Protein AF-A0A537ZMG1-F1 (afdb_monomer)

Radius of gyration: 18.07 Å; Cα contacts (8 Å, |Δi|>4): 50; chains: 1; bounding box: 35×44×45 Å

Foldseek 3Di:
DDDPPPDDPPPPDPDPLVVLVVLLVVLVVLLVVLVVVLVVCVVVVNVVSNVVSVVSSVVSVVSNVVSVVVSVVVVVVVVVD

Structure (mmCIF, N/CA/C/O backbone):
data_AF-A0A537ZMG1-F1
#
_entry.id   AF-A0A537ZMG1-F1
#
loop_
_atom_site.group_PDB
_atom_site.id
_atom_site.type_symbol
_atom_site.label_atom_id
_atom_site.label_alt_id
_atom_site.label_comp_id
_atom_site.label_asym_id
_atom_site.label_entity_id
_atom_site.label_seq_id
_atom_site.pdbx_PDB_ins_code
_atom_site.Cartn_x
_atom_site.Cartn_y
_atom_site.Cartn_z
_atom_site.occupancy
_atom_site.B_iso_or_equiv
_atom_site.auth_seq_id
_atom_site.auth_comp_id
_atom_site.auth_asym_id
_atom_site.auth_atom_id
_atom_site.pdbx_PDB_model_num
ATOM 1 N N . MET A 1 1 ? 13.316 -37.469 8.858 1.00 43.97 1 MET A N 1
ATOM 2 C CA . MET A 1 1 ? 12.350 -36.859 7.920 1.00 43.97 1 MET A CA 1
ATOM 3 C C . MET A 1 1 ? 12.934 -35.538 7.453 1.00 43.97 1 MET A C 1
ATOM 5 O O . MET A 1 1 ? 13.192 -34.694 8.300 1.00 43.97 1 MET A O 1
ATOM 9 N N . ALA A 1 2 ? 13.239 -35.394 6.163 1.00 44.78 2 ALA A N 1
ATOM 10 C CA . ALA A 1 2 ? 13.777 -34.151 5.616 1.00 44.78 2 ALA A CA 1
ATOM 11 C C . ALA A 1 2 ? 12.622 -33.174 5.356 1.00 44.78 2 ALA A C 1
ATOM 13 O O . ALA A 1 2 ? 11.675 -33.519 4.652 1.00 44.78 2 ALA A O 1
ATOM 14 N N . ALA A 1 3 ? 12.691 -31.985 5.953 1.00 50.97 3 ALA A N 1
ATOM 15 C CA . ALA A 1 3 ? 11.777 -30.892 5.664 1.00 50.97 3 ALA A CA 1
ATOM 16 C C . ALA A 1 3 ? 12.016 -30.431 4.221 1.00 50.97 3 ALA A C 1
ATOM 18 O O . ALA A 1 3 ? 13.095 -29.943 3.887 1.00 50.97 3 ALA A O 1
ATOM 19 N N . THR A 1 4 ? 11.028 -30.61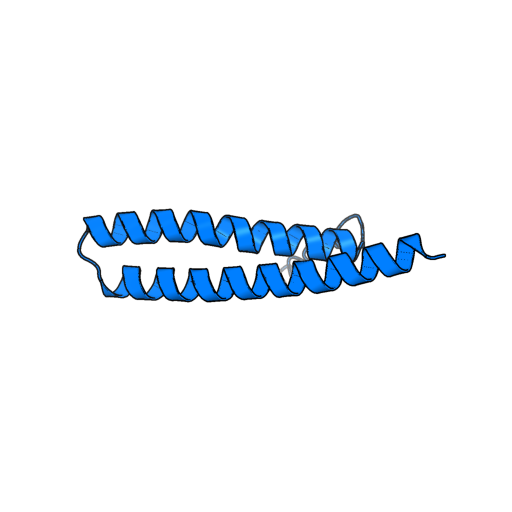9 3.351 1.00 52.38 4 THR A N 1
ATOM 20 C CA . THR A 1 4 ? 11.023 -30.016 2.021 1.00 52.38 4 THR A CA 1
ATOM 21 C C . THR A 1 4 ? 10.919 -28.508 2.200 1.00 52.38 4 THR A C 1
ATOM 23 O O . THR A 1 4 ? 9.854 -27.995 2.539 1.00 52.38 4 THR A O 1
ATOM 26 N N . ALA A 1 5 ? 12.033 -27.803 2.010 1.00 54.97 5 ALA A N 1
ATOM 27 C CA . ALA A 1 5 ? 12.008 -26.371 1.785 1.00 54.97 5 ALA A CA 1
ATOM 28 C C . ALA A 1 5 ? 11.156 -26.136 0.534 1.00 54.97 5 ALA A C 1
ATOM 30 O O . ALA A 1 5 ? 11.543 -26.530 -0.564 1.00 54.97 5 ALA A O 1
ATOM 31 N N . THR A 1 6 ? 9.967 -25.567 0.704 1.00 52.56 6 THR A N 1
ATOM 32 C CA . THR A 1 6 ? 9.168 -25.046 -0.401 1.00 52.56 6 THR A CA 1
ATOM 33 C C . THR A 1 6 ? 9.943 -23.882 -0.998 1.00 52.56 6 THR A C 1
ATOM 35 O O . THR A 1 6 ? 9.815 -22.740 -0.562 1.00 52.56 6 THR A O 1
ATOM 38 N N . SER A 1 7 ? 10.807 -24.179 -1.966 1.00 58.94 7 SER A N 1
ATOM 39 C CA . SER A 1 7 ? 11.330 -23.182 -2.882 1.00 58.94 7 SER A CA 1
ATOM 40 C C . SER A 1 7 ? 10.125 -22.561 -3.573 1.00 58.94 7 SER A C 1
ATOM 42 O O . SER A 1 7 ? 9.392 -23.229 -4.305 1.00 58.94 7 SER A O 1
ATOM 44 N N . THR A 1 8 ? 9.879 -21.283 -3.289 1.00 60.38 8 THR A N 1
ATOM 45 C CA . THR A 1 8 ? 8.977 -20.476 -4.100 1.00 60.38 8 THR A CA 1
ATOM 46 C C . THR A 1 8 ? 9.414 -20.628 -5.557 1.00 60.38 8 THR A C 1
ATOM 48 O O . THR A 1 8 ? 10.616 -20.529 -5.826 1.00 60.38 8 THR A O 1
ATOM 51 N N . PRO A 1 9 ? 8.495 -20.927 -6.492 1.00 59.22 9 PRO A N 1
ATOM 52 C CA . PRO A 1 9 ? 8.862 -21.037 -7.894 1.00 59.22 9 PRO A CA 1
ATOM 53 C C . PRO A 1 9 ? 9.570 -19.746 -8.310 1.00 59.22 9 PRO A C 1
ATOM 55 O O . PRO A 1 9 ? 9.088 -18.653 -8.000 1.00 59.22 9 PRO A O 1
ATOM 58 N N . GLU A 1 10 ? 10.732 -19.861 -8.966 1.00 62.59 10 GLU A N 1
ATOM 59 C CA . GLU A 1 10 ? 11.321 -18.712 -9.652 1.00 62.59 10 GLU A CA 1
ATOM 60 C C . GLU A 1 10 ? 10.229 -18.164 -10.569 1.00 62.59 10 GLU A C 1
ATOM 62 O O . GLU A 1 10 ? 9.719 -18.904 -11.411 1.00 62.59 10 GLU A O 1
ATOM 67 N N . SER A 1 11 ? 9.814 -16.912 -10.342 1.00 62.25 11 SER A N 1
ATOM 68 C CA . SER A 1 11 ? 8.820 -16.234 -11.174 1.00 62.25 11 SER A CA 1
ATOM 69 C C . SER A 1 11 ? 9.099 -16.564 -12.640 1.00 62.25 11 SER A C 1
ATOM 71 O O . SER A 1 11 ? 10.204 -16.311 -13.129 1.00 62.25 11 SER A O 1
ATOM 73 N N . GLY A 1 12 ? 8.119 -17.170 -13.321 1.00 64.12 12 GLY A N 1
ATOM 74 C CA . GLY A 1 12 ? 8.263 -17.701 -14.683 1.00 64.12 12 GLY A CA 1
ATOM 75 C C . GLY A 1 12 ? 8.611 -16.639 -15.731 1.00 64.12 12 GLY A C 1
ATOM 76 O O . GLY A 1 12 ? 8.858 -16.961 -16.889 1.00 64.12 12 GLY A O 1
ATOM 77 N N . THR A 1 13 ? 8.663 -15.365 -15.343 1.00 70.19 13 THR A N 1
ATOM 78 C CA . THR A 1 13 ? 9.220 -14.274 -16.137 1.00 70.19 13 THR A CA 1
ATOM 79 C C . THR A 1 13 ? 9.944 -13.311 -15.197 1.00 70.19 13 THR A C 1
ATOM 81 O O . THR A 1 13 ? 9.318 -12.591 -14.422 1.00 70.19 13 THR A O 1
ATOM 84 N N . LYS A 1 14 ? 11.284 -13.318 -15.234 1.00 82.12 14 LYS A N 1
ATOM 85 C CA . LYS A 1 14 ? 12.115 -12.355 -14.497 1.00 82.12 14 LYS A CA 1
ATOM 86 C C . LYS A 1 14 ? 12.065 -11.011 -15.220 1.00 82.12 14 LYS A C 1
ATOM 88 O O . LYS A 1 14 ? 12.855 -10.776 -16.130 1.00 82.12 14 LYS A O 1
ATOM 93 N N . ASP A 1 15 ? 11.149 -10.141 -14.811 1.00 90.00 15 ASP A N 1
ATOM 94 C CA . ASP A 1 15 ? 11.008 -8.795 -15.360 1.00 90.00 15 ASP A CA 1
ATOM 95 C C . ASP A 1 15 ? 10.869 -7.770 -14.226 1.00 90.00 15 ASP A C 1
ATOM 97 O O . ASP A 1 15 ? 9.944 -7.800 -13.418 1.00 90.00 15 ASP A O 1
ATOM 101 N N . LYS A 1 16 ? 11.816 -6.829 -14.164 1.00 92.31 16 LYS A N 1
ATOM 102 C CA . LYS A 1 16 ? 11.885 -5.856 -13.067 1.00 92.31 16 LYS A CA 1
ATOM 103 C C . LYS A 1 16 ? 10.785 -4.793 -13.145 1.00 92.31 16 LYS A C 1
ATOM 105 O O . LYS A 1 16 ? 10.536 -4.122 -12.145 1.00 92.31 16 LYS A O 1
ATOM 110 N N . ASN A 1 17 ? 10.197 -4.565 -14.318 1.00 93.56 17 ASN A N 1
ATOM 111 C CA . ASN A 1 17 ? 9.073 -3.651 -14.497 1.00 93.56 17 ASN A CA 1
ATOM 112 C C . ASN A 1 17 ? 7.773 -4.350 -14.092 1.00 93.56 17 ASN A C 1
ATOM 114 O O . ASN A 1 17 ? 6.969 -3.751 -13.381 1.00 93.56 17 ASN A O 1
ATOM 118 N N . TYR A 1 18 ? 7.619 -5.631 -14.435 1.00 93.31 18 TYR A N 1
ATOM 119 C CA . TYR A 1 18 ? 6.559 -6.489 -13.908 1.00 93.31 18 TYR A CA 1
ATOM 120 C C . TYR A 1 18 ? 6.572 -6.523 -12.375 1.00 93.31 18 TYR A C 1
ATOM 122 O O . TYR A 1 18 ? 5.525 -6.332 -11.754 1.00 93.31 18 TYR A O 1
ATOM 130 N N . ASP A 1 19 ? 7.744 -6.680 -11.754 1.00 93.69 19 ASP A N 1
ATOM 131 C CA . ASP A 1 19 ? 7.876 -6.664 -10.293 1.00 93.69 19 ASP A CA 1
ATOM 132 C C . ASP A 1 19 ? 7.382 -5.332 -9.696 1.00 93.69 19 ASP A C 1
ATOM 134 O O . ASP A 1 19 ? 6.599 -5.321 -8.745 1.00 93.69 19 ASP A O 1
ATOM 138 N N . LEU A 1 20 ? 7.776 -4.194 -10.284 1.00 96.44 20 LEU A N 1
ATOM 139 C CA . LEU A 1 20 ? 7.338 -2.869 -9.828 1.00 96.44 20 LEU A CA 1
ATOM 140 C C . LEU A 1 20 ? 5.838 -2.642 -10.025 1.00 96.44 20 LEU A C 1
ATOM 142 O O . LEU A 1 20 ? 5.193 -2.069 -9.146 1.00 96.44 20 LEU A O 1
ATOM 146 N N . ILE A 1 21 ? 5.270 -3.092 -11.145 1.00 96.62 21 ILE A N 1
ATOM 147 C CA . ILE A 1 21 ? 3.824 -3.035 -11.403 1.00 96.62 21 ILE A CA 1
ATOM 148 C C . ILE A 1 21 ? 3.080 -3.874 -10.362 1.00 96.62 21 ILE A C 1
ATOM 150 O O . ILE A 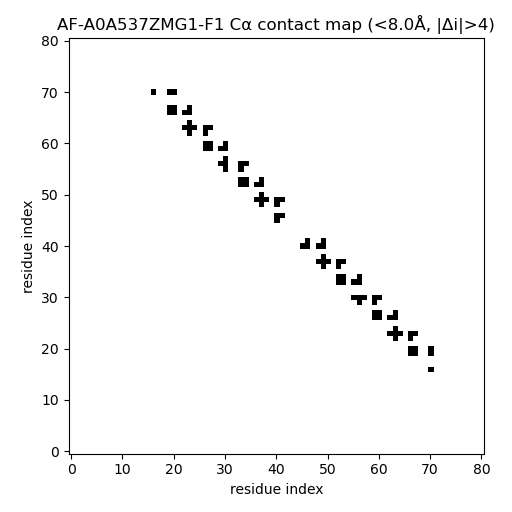1 21 ? 2.115 -3.398 -9.764 1.00 96.62 21 ILE A O 1
ATOM 154 N N . THR A 1 22 ? 3.565 -5.087 -10.099 1.00 96.38 22 THR A N 1
ATOM 155 C CA . THR A 1 22 ? 2.965 -6.020 -9.143 1.00 96.38 22 THR A CA 1
ATOM 156 C C . THR A 1 22 ? 2.967 -5.438 -7.734 1.00 96.38 22 THR A C 1
ATOM 158 O O . THR A 1 22 ? 1.919 -5.369 -7.095 1.00 96.38 22 THR A O 1
ATOM 161 N N . VAL A 1 23 ? 4.112 -4.947 -7.253 1.00 97.44 23 VAL A N 1
ATOM 162 C CA . VAL A 1 23 ? 4.201 -4.332 -5.919 1.00 97.44 23 VAL A CA 1
ATOM 163 C C . VAL A 1 23 ? 3.342 -3.068 -5.836 1.00 97.44 23 VAL A C 1
ATOM 165 O O . VAL A 1 23 ? 2.634 -2.880 -4.849 1.00 97.44 23 VAL A O 1
ATOM 168 N N . THR A 1 24 ? 3.324 -2.236 -6.884 1.00 98.44 24 THR A N 1
ATOM 169 C CA . THR A 1 24 ? 2.448 -1.052 -6.940 1.00 98.44 24 THR A CA 1
ATOM 170 C C . THR A 1 24 ? 0.978 -1.444 -6.790 1.00 98.44 24 THR A C 1
ATOM 172 O O . THR A 1 24 ? 0.263 -0.839 -5.991 1.00 98.44 24 THR A O 1
ATOM 175 N N . HIS A 1 25 ? 0.530 -2.468 -7.523 1.00 98.12 25 HIS A N 1
ATOM 176 C CA . HIS A 1 25 ? -0.833 -2.983 -7.435 1.00 98.12 25 HIS A CA 1
ATOM 177 C C . HIS A 1 25 ? -1.157 -3.473 -6.021 1.00 98.12 25 HIS A C 1
ATOM 179 O O . HIS A 1 25 ? -2.134 -3.010 -5.437 1.00 98.12 25 HIS A O 1
ATOM 185 N N . LEU A 1 26 ? -0.303 -4.323 -5.444 1.00 98.25 26 LEU A N 1
ATOM 186 C CA . LEU A 1 26 ? -0.497 -4.870 -4.099 1.00 98.25 26 LEU A CA 1
ATOM 187 C C . LEU A 1 26 ? -0.564 -3.769 -3.034 1.00 98.25 26 LEU A C 1
ATOM 189 O O . LEU A 1 26 ? -1.423 -3.811 -2.156 1.00 98.25 26 LEU A O 1
ATOM 193 N N . CYS A 1 27 ? 0.294 -2.748 -3.118 1.00 98.56 27 CYS A N 1
ATOM 194 C CA . CYS A 1 27 ? 0.241 -1.606 -2.209 1.00 98.56 27 CYS A CA 1
ATOM 195 C C . CYS A 1 27 ? -1.083 -0.835 -2.329 1.00 98.56 27 CYS A C 1
ATOM 197 O O . CYS A 1 27 ? -1.680 -0.492 -1.309 1.00 98.56 27 CYS A O 1
ATOM 199 N N . LEU A 1 28 ? -1.562 -0.567 -3.547 1.00 98.38 28 LEU A N 1
ATOM 200 C CA . LEU A 1 28 ? -2.812 0.170 -3.767 1.00 98.38 28 LEU A CA 1
ATOM 201 C C . LEU A 1 28 ? -4.053 -0.646 -3.376 1.00 98.38 28 LEU A C 1
ATOM 203 O O . LEU A 1 28 ? -4.977 -0.102 -2.771 1.00 98.38 28 LEU A O 1
ATOM 207 N N . GLU A 1 29 ? -4.059 -1.948 -3.656 1.00 98.50 29 GLU A N 1
ATOM 208 C CA . GLU A 1 29 ? -5.099 -2.874 -3.201 1.00 98.50 29 GLU A CA 1
ATOM 209 C C . GLU A 1 29 ? -5.147 -2.926 -1.669 1.00 98.50 29 GLU A C 1
ATOM 211 O O . GLU A 1 29 ? -6.221 -2.841 -1.071 1.00 98.50 29 GLU A O 1
ATOM 216 N N . HIS A 1 30 ? -3.982 -2.994 -1.018 1.00 98.31 30 HIS A N 1
ATOM 217 C CA . HIS A 1 30 ? -3.885 -3.010 0.436 1.00 98.31 30 HIS A CA 1
ATOM 218 C C . HIS A 1 30 ? -4.453 -1.732 1.065 1.00 98.31 30 HIS A C 1
ATOM 220 O O . HIS A 1 30 ? -5.139 -1.822 2.079 1.00 98.31 30 HIS A O 1
ATOM 226 N N . VAL A 1 31 ? -4.258 -0.557 0.450 1.00 98.19 31 VAL A N 1
ATOM 227 C CA . VAL A 1 31 ? -4.873 0.700 0.921 1.00 98.19 31 VAL A CA 1
ATOM 228 C C . VAL A 1 31 ? -6.396 0.591 0.969 1.00 98.19 31 VAL A C 1
ATOM 230 O O . VAL A 1 31 ? -6.992 0.952 1.981 1.00 98.19 31 VAL A O 1
ATOM 233 N N . TRP A 1 32 ? -7.023 0.099 -0.102 1.00 96.56 32 TRP A N 1
ATOM 234 C CA . TRP A 1 32 ? -8.478 -0.060 -0.151 1.00 96.56 32 TRP A CA 1
ATOM 235 C C . TRP A 1 32 ? -8.970 -1.134 0.829 1.00 96.56 32 TRP A C 1
ATOM 237 O O . TRP A 1 32 ? -9.925 -0.901 1.566 1.00 96.56 32 TRP A O 1
ATOM 247 N N . ARG A 1 33 ? -8.281 -2.275 0.909 1.00 98.50 33 ARG A N 1
ATOM 248 C CA . ARG A 1 33 ? -8.631 -3.361 1.834 1.00 98.50 33 ARG A CA 1
ATOM 249 C C . ARG A 1 33 ? -8.551 -2.918 3.299 1.00 98.50 33 ARG A C 1
ATOM 251 O O . ARG A 1 33 ? -9.461 -3.185 4.074 1.00 98.50 33 ARG A O 1
ATOM 258 N N . LEU A 1 34 ? -7.500 -2.188 3.670 1.00 98.62 34 LEU A N 1
ATOM 259 C CA . LEU A 1 34 ? -7.360 -1.625 5.014 1.00 98.62 34 LEU A CA 1
ATOM 260 C C . LEU A 1 34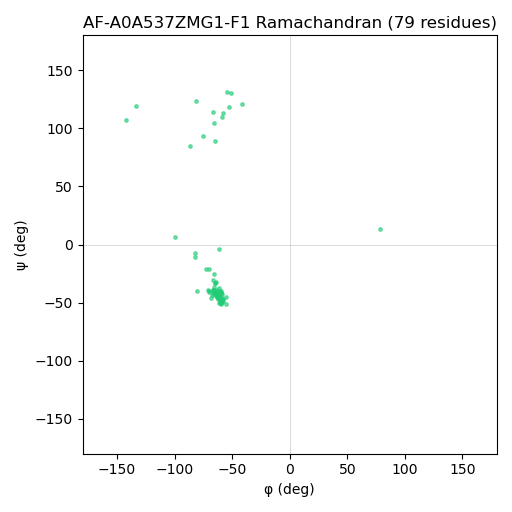 ? -8.424 -0.565 5.322 1.00 98.62 34 LEU A C 1
ATOM 262 O O . LEU A 1 34 ? -8.705 -0.318 6.488 1.00 98.62 34 LEU A O 1
ATOM 266 N N . ASP A 1 35 ? -8.991 0.107 4.315 1.00 98.12 35 ASP A N 1
ATOM 267 C CA . ASP A 1 35 ? -10.096 1.055 4.524 1.00 98.12 35 ASP A CA 1
ATOM 268 C C . ASP A 1 35 ? -11.379 0.344 4.913 1.00 98.12 35 ASP A C 1
ATOM 270 O O . ASP A 1 35 ? -12.062 0.788 5.830 1.00 98.12 35 ASP A O 1
ATOM 274 N N . GLN A 1 36 ? -11.660 -0.791 4.276 1.00 98.50 36 GLN A N 1
ATOM 275 C CA . GLN A 1 36 ? -12.759 -1.650 4.687 1.00 98.50 36 GLN A CA 1
ATOM 276 C C . GLN A 1 36 ? -12.562 -2.135 6.128 1.00 98.50 36 GLN A C 1
ATOM 278 O O . GLN A 1 36 ? -13.445 -1.940 6.954 1.00 98.50 36 GLN A O 1
ATOM 283 N N . TYR A 1 37 ? -11.378 -2.656 6.464 1.00 98.50 37 TYR A N 1
ATOM 284 C CA . TYR A 1 37 ? -11.119 -3.156 7.818 1.00 98.50 37 TYR A CA 1
ATOM 285 C C . TYR A 1 37 ? -11.161 -2.056 8.886 1.00 98.50 37 TYR A C 1
ATOM 287 O O . TYR A 1 37 ? -11.594 -2.305 10.007 1.00 98.50 37 TYR A O 1
ATOM 295 N N . ALA A 1 38 ? -10.746 -0.830 8.551 1.00 98.50 38 ALA A N 1
ATOM 296 C CA . ALA A 1 38 ? -10.893 0.312 9.450 1.00 98.50 38 ALA A CA 1
ATOM 297 C C . ALA A 1 38 ? -12.369 0.648 9.702 1.00 98.50 38 ALA A C 1
ATOM 299 O O . ALA A 1 38 ? -12.730 0.921 10.839 1.00 98.50 38 ALA A O 1
ATOM 300 N N . ARG A 1 39 ? -13.230 0.592 8.679 1.00 98.56 39 ARG A N 1
ATOM 301 C CA . ARG A 1 39 ? -14.676 0.831 8.843 1.00 98.56 39 ARG A CA 1
ATOM 302 C C . ARG A 1 39 ? -15.350 -0.253 9.680 1.00 98.56 39 ARG A C 1
ATOM 304 O O . ARG A 1 39 ? -16.202 0.074 10.500 1.00 98.56 39 ARG A O 1
ATOM 311 N N . ASP A 1 40 ? -14.960 -1.511 9.492 1.00 98.69 40 ASP A N 1
ATOM 312 C CA . ASP A 1 40 ? -15.468 -2.623 10.301 1.00 98.69 40 ASP A CA 1
ATOM 313 C C . ASP A 1 40 ? -15.090 -2.410 11.783 1.00 98.69 40 ASP A C 1
ATOM 315 O O . ASP A 1 40 ? -15.950 -2.451 12.659 1.00 98.69 40 ASP A O 1
ATOM 319 N N . ALA A 1 41 ? -13.835 -2.031 12.053 1.00 98.69 41 ALA A N 1
ATOM 320 C CA . ALA A 1 41 ? -13.358 -1.695 13.397 1.00 98.69 41 ALA A CA 1
ATOM 321 C C . ALA A 1 41 ? -14.049 -0.468 14.019 1.00 98.69 41 ALA A C 1
ATOM 323 O O . ALA A 1 41 ? -14.352 -0.466 15.212 1.00 98.69 41 ALA A O 1
ATOM 324 N N . GLU A 1 42 ? -14.314 0.573 13.219 1.00 98.44 42 GLU A N 1
ATOM 325 C CA . GLU A 1 42 ? -15.098 1.741 13.641 1.00 98.44 42 GLU A CA 1
ATOM 326 C C . GLU A 1 42 ? -16.511 1.311 14.080 1.00 98.44 42 GLU A C 1
ATOM 328 O O . GLU A 1 42 ? -17.012 1.808 15.091 1.00 98.44 42 GLU A O 1
ATOM 333 N N . GLY A 1 43 ? -17.131 0.368 13.359 1.00 98.38 43 GLY A N 1
ATOM 334 C CA . GLY A 1 43 ? -18.440 -0.205 13.690 1.00 98.38 43 GLY A CA 1
ATOM 335 C C . GLY A 1 43 ? -18.451 -1.020 14.986 1.00 98.38 43 GLY A C 1
ATOM 336 O O . GLY A 1 43 ? -19.408 -0.924 15.755 1.00 98.38 43 GLY A O 1
ATOM 337 N N . ASP A 1 44 ? -17.370 -1.751 15.258 1.00 98.50 44 ASP A N 1
ATOM 338 C CA . ASP A 1 44 ? -17.192 -2.551 16.478 1.00 98.50 44 ASP A CA 1
ATOM 339 C C . ASP A 1 44 ? -16.694 -1.723 17.684 1.00 98.50 44 ASP A C 1
ATOM 341 O O . ASP A 1 44 ? -16.648 -2.215 18.813 1.00 98.50 44 ASP A O 1
ATOM 345 N N . GLY A 1 45 ? -16.338 -0.451 17.472 1.00 98.44 45 GLY A N 1
ATOM 346 C CA . GLY A 1 45 ? -15.829 0.452 18.509 1.00 98.44 45 GLY A CA 1
ATOM 347 C C . GLY A 1 45 ? -14.355 0.240 18.882 1.00 98.44 45 GLY A C 1
ATOM 348 O O . GLY A 1 45 ? -13.896 0.800 19.881 1.00 98.44 45 GLY A O 1
ATOM 349 N N . ASP A 1 46 ? -13.597 -0.524 18.091 1.00 98.75 46 ASP A N 1
ATOM 350 C CA . ASP A 1 46 ? -12.179 -0.820 18.326 1.00 98.75 46 ASP A CA 1
ATOM 351 C C . ASP A 1 46 ? -11.266 0.264 17.730 1.00 98.75 46 ASP A C 1
ATOM 353 O O . ASP A 1 46 ? -10.743 0.161 16.618 1.00 98.75 46 ASP A O 1
ATOM 357 N N . GLN A 1 47 ? -11.046 1.333 18.496 1.00 98.50 47 GLN A N 1
ATOM 358 C CA . GLN A 1 47 ? -10.245 2.472 18.037 1.00 98.50 47 GLN A CA 1
ATOM 359 C C . GLN A 1 47 ? -8.744 2.186 17.897 1.00 98.50 47 GLN A C 1
ATOM 361 O O . GLN A 1 47 ? -8.041 2.903 17.169 1.00 98.50 47 GLN A O 1
ATOM 366 N N . GLU A 1 48 ? -8.235 1.152 18.567 1.00 98.69 48 GLU A N 1
ATOM 367 C CA . GLU A 1 48 ? -6.843 0.735 18.411 1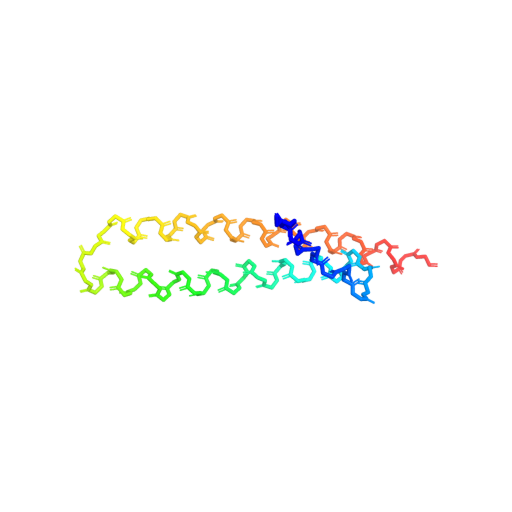.00 98.69 48 GLU A CA 1
ATOM 368 C C . GLU A 1 48 ? -6.632 0.155 17.008 1.00 98.69 48 GLU A C 1
ATOM 370 O O . GLU A 1 48 ? -5.709 0.569 16.294 1.00 98.69 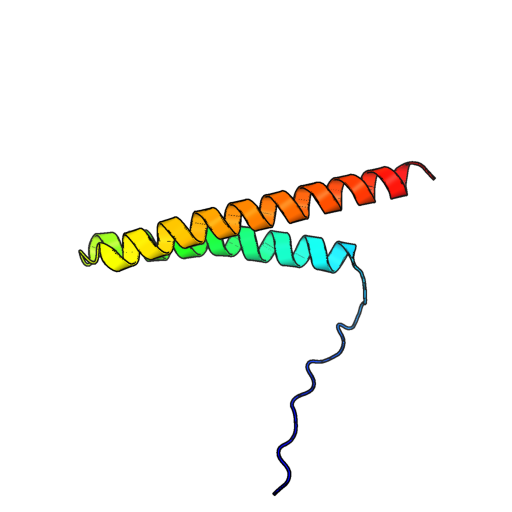48 GLU A O 1
ATOM 375 N N . LEU A 1 49 ? -7.546 -0.714 16.567 1.00 98.56 49 LEU A N 1
ATOM 376 C CA . LEU A 1 49 ? -7.499 -1.327 15.244 1.00 98.56 49 LEU A CA 1
ATOM 377 C C . LEU A 1 49 ? -7.696 -0.295 14.121 1.00 98.56 49 LEU A C 1
ATOM 379 O O . LEU A 1 49 ? -6.963 -0.314 13.127 1.00 98.56 49 LEU A O 1
ATOM 383 N N . VAL A 1 50 ? -8.607 0.670 14.306 1.00 98.75 50 VAL A N 1
ATOM 384 C CA . VAL A 1 50 ? -8.791 1.800 13.374 1.00 98.75 50 VAL A CA 1
ATOM 385 C C . VAL A 1 50 ? -7.477 2.550 13.175 1.00 98.75 50 VAL A C 1
ATOM 387 O O . VAL A 1 50 ? -7.022 2.752 12.045 1.00 98.75 50 VAL A O 1
ATOM 390 N N . THR A 1 51 ? -6.829 2.934 14.276 1.00 98.69 51 THR A N 1
ATOM 391 C CA . THR A 1 51 ? -5.574 3.695 14.241 1.00 98.69 51 THR A CA 1
ATOM 392 C C . THR A 1 51 ? -4.462 2.901 13.554 1.00 98.69 51 THR A C 1
ATOM 394 O O . THR A 1 51 ? -3.728 3.443 12.718 1.00 98.69 51 THR A O 1
ATOM 397 N N . LEU A 1 52 ? -4.358 1.603 13.857 1.00 98.69 52 LEU A N 1
ATOM 398 C CA . LEU A 1 52 ? -3.387 0.707 13.239 1.00 98.69 52 LEU A CA 1
ATOM 399 C C . LEU A 1 52 ? -3.576 0.630 11.717 1.00 98.69 52 LEU A C 1
ATOM 401 O O . LEU A 1 52 ? -2.619 0.842 10.965 1.00 98.69 52 LEU A O 1
ATOM 405 N N . PHE A 1 53 ? -4.799 0.383 11.244 1.00 98.62 53 PHE A N 1
ATOM 406 C CA . PHE A 1 53 ? -5.070 0.252 9.813 1.00 98.62 53 PHE A CA 1
ATOM 407 C C . PHE A 1 53 ? -4.860 1.559 9.053 1.00 98.62 53 PHE A C 1
ATOM 409 O O . PHE A 1 53 ? -4.259 1.542 7.976 1.00 98.62 53 PHE A O 1
ATOM 416 N N . ARG A 1 54 ? -5.244 2.708 9.621 1.00 98.12 54 ARG A N 1
ATOM 417 C CA . ARG A 1 54 ? -4.973 4.025 9.017 1.00 98.12 54 ARG A CA 1
ATOM 418 C C . ARG A 1 54 ? -3.471 4.283 8.859 1.00 98.12 54 ARG A C 1
ATOM 420 O O . ARG A 1 54 ? -3.037 4.750 7.806 1.00 98.12 54 ARG A O 1
ATOM 427 N N . LYS A 1 55 ? -2.653 3.899 9.844 1.00 98.50 55 LYS A N 1
ATOM 428 C CA . LYS A 1 55 ? -1.186 3.980 9.744 1.00 98.50 55 LYS A CA 1
ATOM 429 C C . LYS A 1 55 ? -0.631 3.059 8.649 1.00 98.50 55 LYS A C 1
ATOM 431 O O . LYS A 1 55 ? 0.207 3.476 7.849 1.00 98.50 55 LYS A O 1
ATOM 436 N N . MET A 1 56 ? -1.118 1.819 8.567 1.00 98.56 56 MET A N 1
ATOM 437 C CA . MET A 1 56 ? -0.710 0.867 7.524 1.00 98.56 56 MET A CA 1
ATOM 438 C C . MET A 1 56 ? -1.119 1.325 6.112 1.00 98.56 56 MET A C 1
ATOM 440 O O . MET A 1 56 ? -0.371 1.098 5.154 1.00 98.56 56 MET A O 1
ATOM 444 N N . GLN A 1 57 ? -2.257 2.017 5.969 1.00 98.38 57 GLN A N 1
ATOM 445 C CA . GLN A 1 57 ? -2.653 2.639 4.70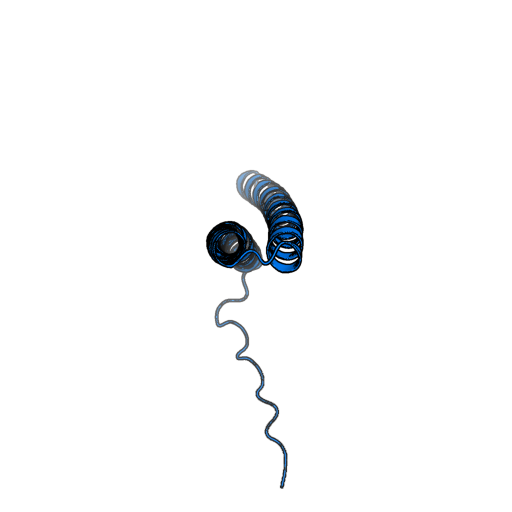2 1.00 98.38 57 GLN A CA 1
ATOM 446 C C . GLN A 1 57 ? -1.629 3.681 4.260 1.00 98.38 57 GLN A C 1
ATOM 448 O O . GLN A 1 57 ? -1.241 3.694 3.094 1.00 98.38 57 GLN A O 1
ATOM 453 N N . GLU A 1 58 ? -1.175 4.547 5.168 1.00 98.38 58 GLU A N 1
ATOM 454 C CA . GLU A 1 58 ? -0.200 5.585 4.831 1.00 98.38 58 GLU A CA 1
ATOM 455 C C . GLU A 1 58 ? 1.119 4.975 4.339 1.00 98.38 58 GLU A C 1
ATOM 457 O O . GLU 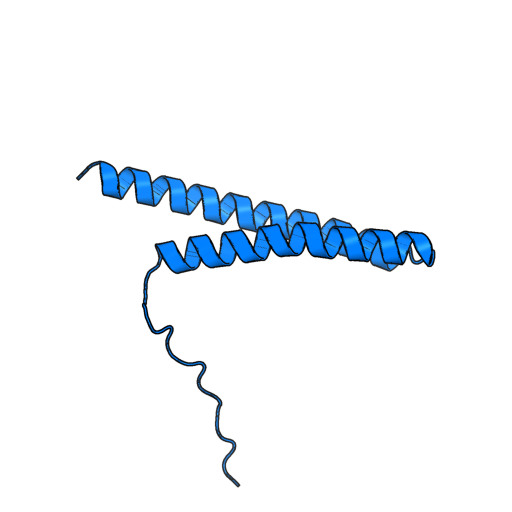A 1 58 ? 1.672 5.412 3.329 1.00 98.38 58 GLU A O 1
ATOM 462 N N . HIS A 1 59 ? 1.589 3.916 5.001 1.00 98.38 59 HIS A N 1
ATOM 463 C CA . HIS A 1 59 ? 2.783 3.185 4.578 1.00 98.38 59 HIS A CA 1
ATOM 464 C C . HIS A 1 59 ? 2.602 2.566 3.184 1.00 98.38 59 HIS A C 1
ATOM 466 O O . HIS A 1 59 ? 3.483 2.683 2.334 1.00 98.38 59 HIS A O 1
ATOM 472 N N . SER A 1 60 ? 1.437 1.968 2.923 1.00 98.38 60 SER A N 1
ATOM 473 C CA . SER A 1 60 ? 1.125 1.360 1.624 1.00 98.38 60 SER A CA 1
ATOM 474 C C . SER A 1 60 ? 1.042 2.410 0.508 1.00 98.38 60 SER A C 1
ATOM 476 O O . SER A 1 60 ? 1.575 2.191 -0.579 1.00 98.38 60 SER A O 1
ATOM 478 N N . ARG A 1 61 ? 0.471 3.595 0.779 1.00 98.62 61 ARG A N 1
ATOM 479 C CA . ARG A 1 61 ? 0.480 4.730 -0.165 1.00 98.62 61 ARG A CA 1
ATOM 480 C C . ARG A 1 61 ? 1.906 5.169 -0.492 1.00 98.62 61 ARG A C 1
ATOM 482 O O . ARG A 1 61 ? 2.232 5.317 -1.664 1.00 98.62 61 ARG A O 1
ATOM 489 N N . LYS A 1 62 ? 2.762 5.338 0.522 1.00 98.56 62 LYS A N 1
ATOM 490 C CA . LYS A 1 62 ? 4.170 5.727 0.325 1.00 98.56 62 LYS A CA 1
ATOM 491 C C . LYS A 1 62 ? 4.918 4.712 -0.544 1.00 98.56 62 LYS A C 1
ATOM 493 O O . LYS A 1 62 ? 5.526 5.112 -1.534 1.00 98.56 62 LYS A O 1
ATOM 498 N N . GLY A 1 63 ? 4.788 3.417 -0.247 1.00 98.06 63 GLY A N 1
ATOM 499 C CA . GLY A 1 63 ? 5.402 2.351 -1.046 1.00 98.06 63 GLY A CA 1
ATOM 500 C C . GLY A 1 63 ? 4.928 2.340 -2.505 1.00 98.06 63 GLY A C 1
ATOM 501 O O . GLY A 1 63 ? 5.745 2.223 -3.420 1.00 98.06 63 GLY A O 1
ATOM 502 N N . ALA A 1 64 ? 3.628 2.549 -2.744 1.00 98.50 64 ALA A N 1
ATOM 503 C CA . ALA A 1 64 ? 3.091 2.672 -4.100 1.00 98.50 64 ALA A CA 1
ATOM 504 C C . ALA A 1 64 ? 3.677 3.880 -4.852 1.00 98.50 64 ALA A C 1
ATOM 506 O O . ALA A 1 64 ? 4.028 3.761 -6.025 1.00 98.50 64 ALA A O 1
ATOM 507 N N . GLU A 1 65 ? 3.808 5.042 -4.202 1.00 98.62 65 GLU A N 1
ATOM 508 C CA . GLU A 1 65 ? 4.405 6.229 -4.830 1.00 98.62 65 GLU A CA 1
ATOM 509 C C . GLU A 1 65 ? 5.882 6.028 -5.188 1.00 98.62 65 GLU A C 1
ATOM 511 O O . GLU A 1 65 ? 6.317 6.447 -6.262 1.00 98.62 65 GLU A O 1
ATOM 516 N N . GLU A 1 66 ? 6.657 5.375 -4.324 1.00 98.50 66 GLU A N 1
ATOM 517 C CA . GLU A 1 66 ? 8.062 5.053 -4.597 1.00 98.50 66 GLU A CA 1
ATOM 518 C C . GLU A 1 66 ? 8.204 4.111 -5.799 1.00 98.50 66 GLU A C 1
ATOM 520 O O . GLU A 1 66 ? 8.998 4.383 -6.707 1.00 98.50 66 GLU A O 1
ATOM 525 N N . CYS A 1 67 ? 7.376 3.061 -5.867 1.00 98.38 67 CYS A N 1
ATOM 526 C CA . CYS A 1 67 ? 7.368 2.131 -6.996 1.00 98.38 67 CYS A CA 1
ATOM 527 C C . CYS A 1 67 ? 6.977 2.828 -8.305 1.00 98.38 67 CYS A C 1
ATOM 529 O O . CYS A 1 67 ? 7.662 2.662 -9.317 1.00 98.38 67 CYS A O 1
ATOM 531 N N . LYS A 1 68 ? 5.935 3.674 -8.285 1.00 98.19 68 LYS A N 1
ATOM 532 C CA . LYS A 1 68 ? 5.509 4.457 -9.456 1.00 98.19 68 LYS A CA 1
ATOM 533 C C . LYS A 1 68 ? 6.600 5.397 -9.957 1.00 98.19 68 LYS A C 1
ATOM 535 O O . LYS A 1 68 ? 6.825 5.464 -11.162 1.00 98.19 68 LYS A O 1
ATOM 540 N N . LYS A 1 69 ? 7.294 6.107 -9.060 1.00 98.38 69 LYS A N 1
ATOM 541 C CA . LYS A 1 69 ? 8.396 7.011 -9.436 1.00 98.38 69 LYS A CA 1
ATOM 542 C C . LYS A 1 69 ? 9.531 6.257 -10.124 1.00 98.38 69 LYS A C 1
ATOM 544 O O . LYS A 1 69 ? 10.026 6.713 -11.154 1.00 98.38 69 LYS A O 1
ATOM 549 N N . LEU A 1 70 ? 9.928 5.105 -9.582 1.00 98.19 70 LEU A N 1
ATOM 550 C CA . LEU A 1 70 ? 10.981 4.288 -10.182 1.00 98.19 70 LEU A CA 1
ATOM 551 C C . LEU A 1 70 ? 10.552 3.705 -11.535 1.00 98.19 70 LEU A C 1
ATOM 553 O O . LEU A 1 70 ? 11.334 3.735 -12.484 1.00 98.19 70 LEU A O 1
ATOM 557 N N . LEU A 1 71 ? 9.311 3.224 -11.640 1.00 97.44 71 LEU A N 1
ATOM 558 C CA . LEU A 1 71 ? 8.761 2.703 -12.891 1.00 97.44 71 LEU A CA 1
ATOM 559 C C . LEU A 1 71 ? 8.703 3.791 -13.971 1.00 97.44 71 LEU A C 1
ATOM 561 O O . LEU A 1 71 ? 9.173 3.569 -15.082 1.00 97.44 71 LEU A O 1
ATOM 565 N N . ALA A 1 72 ? 8.202 4.984 -13.639 1.00 97.06 72 ALA A N 1
ATOM 566 C CA . ALA A 1 72 ? 8.135 6.108 -14.571 1.00 97.06 72 ALA A CA 1
ATOM 567 C C . ALA A 1 72 ? 9.523 6.501 -15.100 1.00 97.06 72 ALA A C 1
ATOM 569 O O . ALA A 1 72 ? 9.688 6.724 -16.300 1.00 97.06 72 ALA A O 1
ATOM 570 N N . ARG A 1 73 ? 10.534 6.531 -14.219 1.00 96.88 73 ARG A N 1
ATOM 571 C CA . ARG A 1 73 ? 11.923 6.789 -14.612 1.00 96.88 73 ARG A CA 1
ATOM 572 C C . ARG A 1 73 ? 12.424 5.752 -15.620 1.00 96.88 73 ARG A C 1
ATOM 574 O O . ARG A 1 73 ? 12.935 6.142 -16.661 1.00 96.88 73 ARG A O 1
ATOM 581 N N . ARG A 1 74 ? 12.235 4.459 -15.340 1.00 95.44 74 ARG A N 1
ATOM 582 C CA . ARG A 1 74 ? 12.684 3.377 -16.233 1.00 95.44 74 ARG A CA 1
ATOM 583 C C . ARG A 1 74 ? 12.004 3.411 -17.593 1.00 95.44 74 ARG A C 1
ATOM 585 O O . ARG A 1 74 ? 12.682 3.329 -18.603 1.00 95.44 74 ARG A O 1
ATOM 592 N N . LEU A 1 75 ? 10.685 3.597 -17.627 1.00 93.69 75 LEU A N 1
ATOM 593 C CA . LEU A 1 75 ? 9.946 3.663 -18.891 1.00 93.69 75 LEU A CA 1
ATOM 594 C C . LEU A 1 75 ? 10.358 4.874 -19.741 1.00 93.69 75 LEU A C 1
ATOM 596 O O . LEU A 1 75 ? 10.353 4.797 -20.967 1.00 93.69 75 LEU A O 1
ATOM 600 N N . SER A 1 76 ? 10.733 5.982 -19.095 1.00 93.75 76 SER A N 1
AT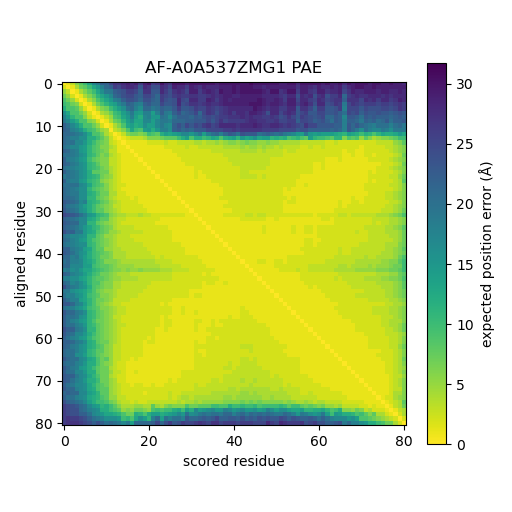OM 601 C CA . SER A 1 76 ? 11.262 7.164 -19.787 1.00 93.75 76 SER A CA 1
ATOM 602 C C . SER A 1 76 ? 12.655 6.907 -20.370 1.00 93.75 76 SER A C 1
ATOM 604 O O . SER A 1 76 ? 12.931 7.341 -21.483 1.00 93.75 76 SER A O 1
ATOM 606 N N . GLU A 1 77 ? 13.517 6.195 -19.635 1.00 91.06 77 GLU A N 1
ATOM 607 C CA . GLU A 1 77 ? 14.852 5.781 -20.092 1.00 91.06 77 GLU A CA 1
ATOM 608 C C . GLU A 1 77 ? 14.759 4.771 -21.258 1.00 91.06 77 GLU A C 1
ATOM 610 O O . GLU A 1 77 ? 15.454 4.945 -22.255 1.00 91.06 77 GLU A O 1
ATOM 615 N N . ASP A 1 78 ? 13.844 3.795 -21.194 1.00 81.88 78 ASP A N 1
ATOM 616 C CA . ASP A 1 78 ? 13.620 2.798 -22.259 1.00 81.88 78 ASP A CA 1
ATOM 617 C C . ASP A 1 78 ? 13.051 3.416 -23.552 1.00 81.88 78 ASP A C 1
ATOM 619 O O . ASP A 1 78 ? 13.319 2.922 -24.643 1.00 81.88 78 ASP A O 1
ATOM 623 N N . SER A 1 79 ? 12.268 4.497 -23.449 1.00 72.94 79 SER A N 1
ATOM 624 C CA . SER A 1 79 ? 11.660 5.181 -24.608 1.00 72.94 79 SER A CA 1
ATOM 625 C C . SER A 1 79 ? 12.607 6.167 -25.311 1.00 72.94 79 SER A C 1
ATOM 627 O O . SER A 1 79 ? 12.258 6.708 -26.359 1.00 72.94 79 SER A O 1
ATOM 629 N N . GLY A 1 80 ? 13.760 6.468 -24.702 1.00 59.59 80 GLY A N 1
ATOM 630 C CA . GLY A 1 80 ? 14.749 7.437 -25.187 1.00 59.59 80 GLY A CA 1
ATOM 631 C C . GLY A 1 80 ? 15.950 6.823 -25.917 1.00 59.59 80 GLY A C 1
ATOM 632 O O . GLY A 1 80 ? 16.886 7.557 -26.236 1.00 59.59 80 GLY A O 1
ATOM 633 N N . ASN A 1 81 ? 15.931 5.510 -26.158 1.00 47.97 81 ASN A N 1
ATOM 634 C CA . ASN A 1 81 ? 16.929 4.738 -26.908 1.00 47.97 81 ASN A CA 1
ATOM 635 C C . ASN A 1 81 ? 16.291 4.090 -28.148 1.00 47.97 81 ASN A C 1
ATOM 637 O O . ASN A 1 81 ? 17.063 3.621 -29.015 1.00 47.97 81 ASN A O 1
#

Nearest PDB structures (foldseek):
  9eon-assembly1_A  TM=9.557E-01  e=1.163E+00  Synechocystis sp. PCC 6803
  3t9j-assembly1_A-2  TM=9.414E-01  e=1.917E+00  Helicobacter pylori
  3t9j-assembly1_A-4  TM=9.414E-01  e=1.917E+00  Helicobacter pylori
  3t9j-assembly1_A-6  TM=9.414E-01  e=1.917E+00  Helicobacter pylori
  5lbh-assembly1_A  TM=8.220E-01  e=2.040E+00  Helicobacter cinaedi

Secondary structur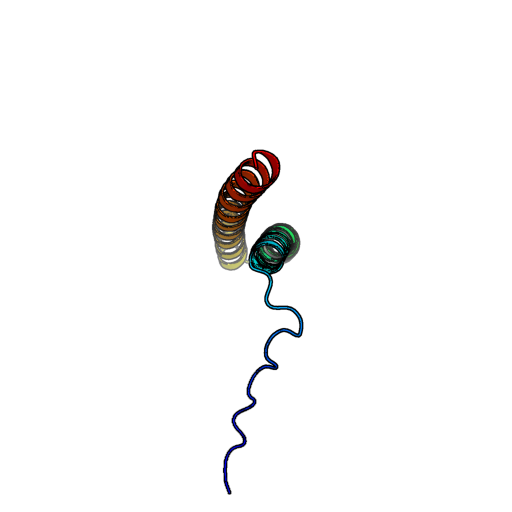e (DSSP, 8-state):
-------PPP-SS--HHHHHHHHHHHHHHHHHHHHHHHHHHHHHT-HHHHHHHHHHHHHHHHHHHHHHHHHHHHHHHHTT-

Solvent-accessible surface area (backbone atoms only — not comparable to full-atom values): 4561 Å² total; per-residue (Å²): 134,84,80,78,77,82,72,72,76,77,64,94,67,91,44,78,64,59,51,36,52,51,51,27,48,52,22,54,51,46,32,55,54,33,50,53,54,23,52,53,24,59,74,74,66,38,63,67,56,26,53,52,30,55,53,51,27,53,53,23,51,52,54,23,53,54,34,48,54,53,49,53,50,51,57,54,57,66,73,75,112

Mean predicted aligned error: 7.36 Å

Sequence (81 aa):
MAATATSTPESGTKDKNYDLITVTHLCLEHVWRLDQYARDAEGDGDQELVTLFRKMQEHSRKGAEECKKLLARRLSEDSGN

pLDDT: mean 89.17, std 16.45, range [43.97, 98.75]